Protein AF-A0A955WNF6-F1 (afdb_monomer_lite)

Sequence (61 aa):
MDALEFTGLTERLAKRRALNYWYVHRDALGLSLNEFFGCCRVREAGGRTQILFYRQPRRAA

Structure (mmCIF, N/CA/C/O backbone):
data_AF-A0A955WNF6-F1
#
_entry.id   AF-A0A955WNF6-F1
#
loop_
_atom_site.group_PDB
_atom_site.id
_atom_site.type_symbol
_atom_site.label_atom_id
_atom_site.label_alt_id
_atom_site.label_comp_id
_atom_site.label_asym_id
_atom_site.label_entity_id
_atom_site.label_seq_id
_atom_site.pdbx_PDB_ins_code
_atom_site.Cartn_x
_atom_site.Cartn_y
_atom_site.Cartn_z
_atom_site.occupancy
_atom_site.B_iso_or_equiv
_atom_site.auth_seq_id
_atom_site.auth_comp_id
_atom_site.auth_asym_id
_atom_site.auth_atom_id
_atom_site.pdbx_PDB_model_num
ATOM 1 N N . MET A 1 1 ? -4.285 -16.881 -5.387 1.00 49.62 1 MET A N 1
ATOM 2 C CA . MET A 1 1 ? -4.043 -15.470 -5.757 1.00 49.62 1 MET A CA 1
ATOM 3 C C . MET A 1 1 ? -3.369 -14.823 -4.565 1.00 49.62 1 MET A C 1
ATOM 5 O O . MET A 1 1 ? -4.050 -14.561 -3.584 1.00 49.62 1 MET A O 1
ATOM 9 N N . ASP A 1 2 ? -2.051 -14.647 -4.611 1.00 64.44 2 ASP A N 1
ATOM 10 C CA . ASP A 1 2 ? -1.305 -14.023 -3.515 1.00 64.44 2 ASP A CA 1
ATOM 11 C C . ASP A 1 2 ? -1.522 -12.506 -3.551 1.00 64.44 2 ASP A C 1
ATOM 13 O O . ASP A 1 2 ? -0.945 -11.797 -4.377 1.00 64.44 2 ASP A O 1
ATOM 17 N N . ALA A 1 3 ? -2.430 -12.013 -2.709 1.00 79.88 3 ALA A N 1
ATOM 18 C CA . ALA A 1 3 ? -2.641 -10.583 -2.513 1.00 79.88 3 ALA A CA 1
ATOM 19 C C . ALA A 1 3 ? -1.630 -10.052 -1.491 1.00 79.88 3 ALA A C 1
ATOM 21 O O . ALA A 1 3 ? -1.419 -10.662 -0.443 1.00 79.88 3 ALA A O 1
ATOM 22 N N . LEU A 1 4 ? -1.016 -8.905 -1.781 1.00 89.19 4 LEU A N 1
ATOM 23 C CA . LEU A 1 4 ? -0.102 -8.255 -0.849 1.00 89.19 4 LEU A CA 1
ATOM 24 C C . LEU A 1 4 ? -0.863 -7.437 0.202 1.00 89.19 4 LEU A C 1
ATOM 26 O O . LEU A 1 4 ? -1.627 -6.528 -0.119 1.00 89.19 4 LEU A O 1
ATOM 30 N N . GLU A 1 5 ? -0.592 -7.824 1.447 1.00 92.44 5 GLU A N 1
ATOM 31 C CA . GLU A 1 5 ? -0.983 -7.279 2.750 1.00 92.44 5 GLU A CA 1
ATOM 32 C C . GLU A 1 5 ? -0.432 -5.895 3.151 1.00 92.44 5 GLU A C 1
ATOM 34 O O . GLU A 1 5 ? 0.673 -5.884 3.695 1.00 92.44 5 GLU A O 1
ATOM 39 N N . PHE A 1 6 ? -1.128 -4.756 3.026 1.00 92.94 6 PHE A N 1
ATOM 40 C CA . PHE A 1 6 ? -0.678 -3.504 3.675 1.00 92.94 6 PHE A CA 1
ATOM 41 C C . PHE A 1 6 ? -1.617 -3.036 4.788 1.00 92.94 6 PHE A C 1
ATOM 43 O O . PHE A 1 6 ? -2.603 -2.344 4.546 1.00 92.94 6 PHE A O 1
ATOM 50 N N . THR A 1 7 ? -1.260 -3.334 6.035 1.00 92.12 7 THR A N 1
ATOM 51 C CA . THR A 1 7 ? -2.097 -3.007 7.203 1.00 92.12 7 THR A CA 1
ATOM 52 C C . THR A 1 7 ? -1.568 -1.802 7.971 1.00 92.12 7 THR A C 1
ATOM 54 O O . THR A 1 7 ? -0.360 -1.656 8.160 1.00 92.12 7 THR A O 1
ATOM 57 N N . GLY A 1 8 ? -2.461 -0.939 8.447 1.00 90.38 8 GLY A N 1
ATOM 58 C CA . GLY A 1 8 ? -2.157 0.213 9.290 1.00 90.38 8 GLY A CA 1
ATOM 59 C C . GLY A 1 8 ? -3.270 0.486 10.302 1.00 90.38 8 GLY A C 1
ATOM 60 O O . GLY A 1 8 ? -4.426 0.146 10.078 1.00 90.38 8 GLY A O 1
ATOM 61 N N . LEU A 1 9 ? -2.919 1.119 11.424 1.00 90.44 9 LEU A N 1
ATOM 62 C CA . LEU A 1 9 ? -3.898 1.592 12.417 1.00 90.44 9 LEU A CA 1
ATOM 63 C C . LEU A 1 9 ? -4.831 2.667 11.848 1.00 90.44 9 LEU A C 1
ATOM 65 O O . LEU A 1 9 ? -5.934 2.857 12.335 1.00 90.44 9 LEU A O 1
ATOM 69 N N . THR A 1 10 ? -4.370 3.374 10.820 1.00 90.19 10 THR A N 1
ATOM 70 C CA . THR A 1 10 ? -5.147 4.357 10.074 1.00 90.19 10 THR A CA 1
ATOM 71 C C . THR A 1 10 ? -4.967 4.116 8.586 1.00 90.19 10 THR A C 1
ATOM 73 O O . THR A 1 10 ? -3.933 3.590 8.150 1.00 90.19 10 THR A O 1
ATOM 76 N N . GLU A 1 11 ? -5.926 4.586 7.791 1.00 89.69 11 GLU A N 1
ATOM 77 C CA . GLU A 1 11 ? -5.843 4.545 6.332 1.00 89.69 11 GLU A CA 1
ATOM 78 C C . GLU A 1 11 ? -4.560 5.212 5.825 1.00 89.69 11 GLU A C 1
ATOM 80 O O . GLU A 1 11 ? -3.866 4.672 4.965 1.00 89.69 11 GLU A O 1
ATOM 85 N N . ARG A 1 12 ? -4.178 6.348 6.421 1.00 92.19 12 ARG A N 1
ATOM 86 C CA . ARG A 1 12 ? -2.945 7.064 6.075 1.00 92.19 12 ARG A CA 1
ATOM 87 C C . ARG A 1 12 ? -1.704 6.190 6.256 1.00 92.19 12 ARG A C 1
ATOM 89 O O . ARG A 1 12 ? -0.806 6.221 5.414 1.00 92.19 12 ARG A O 1
ATOM 96 N N . LEU A 1 13 ? -1.638 5.414 7.339 1.00 93.56 13 LEU A N 1
ATOM 97 C CA . LEU A 1 13 ? -0.503 4.531 7.600 1.00 93.56 13 LEU A CA 1
ATOM 98 C C . LEU A 1 13 ? -0.478 3.343 6.629 1.00 93.56 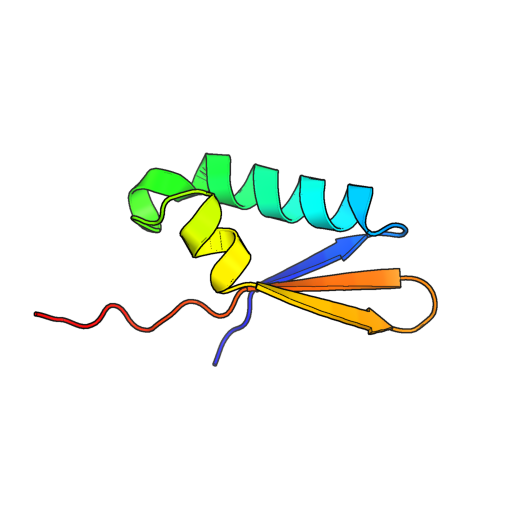13 LEU A C 1
ATOM 100 O O . LEU A 1 13 ? 0.592 3.004 6.123 1.00 93.56 13 LEU A O 1
ATOM 104 N N . ALA A 1 14 ? -1.641 2.755 6.336 1.00 94.06 14 ALA A N 1
ATOM 105 C CA . ALA A 1 14 ? -1.768 1.676 5.358 1.00 94.06 14 ALA A CA 1
ATOM 106 C C . ALA A 1 14 ? -1.363 2.151 3.949 1.00 94.06 14 ALA A C 1
ATOM 108 O O . ALA A 1 14 ? -0.521 1.526 3.302 1.00 94.06 14 ALA A O 1
ATOM 109 N N . LYS A 1 15 ? -1.850 3.328 3.523 1.00 93.31 15 LYS A N 1
ATOM 110 C CA . LYS A 1 15 ? -1.465 3.980 2.259 1.00 93.31 15 LYS A CA 1
ATOM 111 C C . LYS A 1 15 ? 0.031 4.260 2.192 1.00 93.31 15 LYS A C 1
ATOM 113 O O . LYS A 1 15 ? 0.638 4.000 1.161 1.00 93.31 15 LYS A O 1
ATOM 118 N N . ARG A 1 16 ? 0.653 4.731 3.281 1.00 95.38 16 ARG A N 1
ATOM 119 C CA . ARG A 1 16 ? 2.105 4.979 3.309 1.00 95.38 16 ARG A CA 1
ATOM 120 C C . ARG A 1 16 ? 2.918 3.695 3.125 1.00 95.38 16 ARG A C 1
ATOM 122 O O . ARG A 1 16 ? 3.933 3.721 2.439 1.00 95.38 16 ARG A O 1
ATOM 129 N N . ARG A 1 17 ? 2.475 2.573 3.699 1.00 94.81 17 ARG A N 1
ATOM 130 C CA . ARG A 1 17 ? 3.122 1.263 3.506 1.00 94.81 17 ARG A CA 1
ATOM 131 C C . ARG A 1 17 ? 2.988 0.772 2.065 1.00 94.81 17 ARG A C 1
ATOM 133 O O . ARG A 1 17 ? 3.994 0.395 1.473 1.00 94.81 17 ARG A O 1
ATOM 140 N N . ALA A 1 18 ? 1.785 0.856 1.496 1.00 94.12 18 ALA A N 1
ATOM 141 C CA . ALA A 1 18 ? 1.542 0.520 0.094 1.00 94.12 18 ALA A CA 1
ATOM 142 C C . ALA A 1 18 ? 2.375 1.402 -0.858 1.00 94.12 18 ALA A C 1
ATOM 144 O O . ALA A 1 18 ? 2.984 0.904 -1.800 1.00 94.12 18 ALA A O 1
ATOM 145 N N . LEU A 1 19 ? 2.471 2.703 -0.565 1.00 94.94 19 LEU A N 1
ATOM 146 C CA . LEU A 1 19 ? 3.272 3.660 -1.328 1.00 94.94 19 LEU A CA 1
ATOM 147 C C . LEU A 1 19 ? 4.770 3.334 -1.269 1.00 94.94 19 LEU A C 1
ATOM 149 O O . LEU A 1 19 ? 5.431 3.320 -2.303 1.00 94.94 19 LEU A O 1
ATOM 153 N N . ASN A 1 20 ? 5.305 3.039 -0.081 1.00 95.94 20 ASN A N 1
ATOM 154 C CA . ASN A 1 20 ? 6.706 2.641 0.076 1.00 95.94 20 ASN A CA 1
ATOM 155 C C . ASN A 1 20 ? 7.018 1.366 -0.712 1.00 95.94 20 ASN A C 1
ATOM 157 O O . ASN A 1 20 ? 8.045 1.301 -1.381 1.00 95.94 20 ASN A O 1
ATOM 161 N N . TYR A 1 21 ? 6.123 0.375 -0.667 1.00 93.62 21 TYR A N 1
ATOM 162 C CA . TYR A 1 21 ? 6.260 -0.836 -1.472 1.00 93.62 21 TYR A CA 1
ATOM 163 C C . TYR A 1 21 ? 6.310 -0.507 -2.968 1.00 93.62 21 TYR A C 1
ATOM 165 O O . TYR A 1 21 ? 7.218 -0.954 -3.666 1.00 93.62 21 TYR A O 1
ATOM 173 N N . TRP A 1 22 ? 5.384 0.322 -3.457 1.00 94.06 22 TRP A N 1
ATOM 174 C CA . TRP A 1 22 ? 5.388 0.737 -4.857 1.00 94.06 22 TRP A CA 1
ATOM 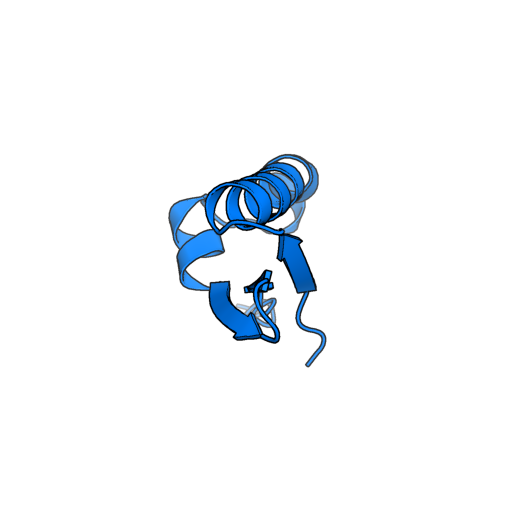175 C C . TRP A 1 22 ? 6.694 1.438 -5.244 1.00 94.06 22 TRP A C 1
ATOM 177 O O . TRP A 1 22 ? 7.280 1.078 -6.257 1.00 94.06 22 TRP A O 1
ATOM 187 N N . TYR A 1 23 ? 7.208 2.364 -4.428 1.00 94.56 23 TYR A N 1
ATOM 188 C CA . TYR A 1 23 ? 8.479 3.040 -4.719 1.00 94.56 23 TYR A CA 1
ATOM 189 C C . TYR A 1 23 ? 9.660 2.075 -4.835 1.00 94.56 23 TYR A C 1
ATOM 191 O O . TYR A 1 23 ? 10.498 2.257 -5.714 1.00 94.56 23 TYR A O 1
ATOM 199 N N . VAL A 1 24 ? 9.718 1.055 -3.977 1.00 94.88 24 VAL A N 1
ATOM 200 C CA . VAL A 1 24 ? 10.792 0.049 -3.988 1.00 94.88 24 VAL A CA 1
ATOM 201 C C . VAL A 1 24 ? 10.663 -0.907 -5.177 1.00 94.88 24 VAL A C 1
ATOM 203 O O . VAL A 1 24 ? 11.669 -1.352 -5.719 1.00 94.88 24 VAL A O 1
ATOM 206 N N . HIS A 1 25 ? 9.438 -1.220 -5.606 1.00 91.38 25 HIS A N 1
ATOM 207 C CA . HIS A 1 25 ? 9.175 -2.246 -6.620 1.00 91.38 25 HIS A CA 1
ATOM 208 C C . HIS A 1 25 ? 8.681 -1.701 -7.968 1.00 91.38 25 HIS A C 1
ATOM 210 O O . HIS A 1 25 ? 8.327 -2.495 -8.840 1.00 91.38 25 HIS A O 1
ATOM 216 N N . ARG A 1 26 ? 8.661 -0.379 -8.172 1.00 89.19 26 ARG A N 1
ATOM 217 C CA . ARG A 1 26 ? 8.080 0.287 -9.355 1.00 89.19 26 ARG A CA 1
ATOM 218 C C . ARG A 1 26 ? 8.551 -0.300 -10.685 1.00 89.19 26 ARG A C 1
ATOM 220 O O . ARG A 1 26 ? 7.721 -0.552 -11.554 1.00 89.19 26 ARG A O 1
ATOM 227 N N . ASP A 1 27 ? 9.843 -0.591 -10.816 1.00 89.00 27 ASP A N 1
ATOM 228 C CA . ASP A 1 27 ? 10.432 -1.087 -12.065 1.00 89.00 27 ASP A CA 1
ATOM 229 C C . ASP A 1 27 ? 10.026 -2.540 -12.349 1.00 89.00 27 ASP A C 1
ATOM 231 O O . ASP A 1 27 ? 9.802 -2.923 -13.495 1.00 89.00 27 ASP A O 1
ATOM 235 N N . ALA A 1 28 ? 9.856 -3.347 -11.297 1.00 88.62 28 ALA A N 1
ATOM 236 C CA . ALA A 1 28 ? 9.398 -4.731 -11.407 1.00 88.62 28 ALA A CA 1
ATOM 237 C C . ALA A 1 28 ? 7.878 -4.837 -11.609 1.00 88.62 28 ALA A C 1
ATOM 239 O O . ALA A 1 28 ? 7.398 -5.778 -12.246 1.00 88.62 28 ALA A O 1
ATOM 240 N N . LEU A 1 29 ? 7.121 -3.895 -11.040 1.00 87.25 29 LEU A N 1
ATOM 241 C CA . LEU A 1 29 ? 5.672 -3.808 -11.194 1.00 87.25 29 LEU A CA 1
ATOM 242 C C . LEU A 1 29 ? 5.298 -3.311 -12.593 1.00 87.25 29 LEU A C 1
ATOM 244 O O . LEU A 1 29 ? 4.340 -3.821 -13.165 1.00 87.25 29 LEU A O 1
ATOM 248 N N . GLY A 1 30 ? 6.044 -2.345 -13.141 1.00 89.12 30 GLY A N 1
ATOM 249 C CA . GLY A 1 30 ? 5.720 -1.713 -14.422 1.00 89.12 30 GLY A CA 1
ATOM 250 C C . GLY A 1 30 ? 4.395 -0.944 -14.394 1.00 89.12 30 GLY A C 1
ATOM 251 O O . GLY A 1 30 ? 3.775 -0.768 -15.435 1.00 89.12 30 GLY A O 1
ATOM 252 N N . LEU A 1 31 ? 3.950 -0.531 -13.203 1.00 89.38 31 LEU A N 1
ATOM 253 C CA . LEU A 1 31 ? 2.697 0.188 -12.975 1.00 89.38 31 LEU A CA 1
ATOM 254 C C . LEU A 1 31 ? 2.997 1.619 -12.542 1.00 89.38 31 LEU A C 1
ATOM 256 O O . LEU A 1 31 ? 3.831 1.846 -11.659 1.00 89.38 31 LEU A O 1
ATOM 260 N N . SER A 1 32 ? 2.256 2.580 -13.083 1.00 91.81 32 SER A N 1
ATOM 261 C CA . SER A 1 32 ? 2.177 3.918 -12.505 1.00 91.81 32 SER A CA 1
ATOM 262 C C . SER A 1 32 ? 1.550 3.874 -11.108 1.00 91.81 32 SER A C 1
ATOM 264 O O . SER A 1 32 ? 0.901 2.904 -10.707 1.00 91.81 32 SER A O 1
ATOM 266 N N . LEU A 1 33 ? 1.719 4.958 -10.351 1.00 91.12 33 LEU A N 1
ATOM 267 C CA . LEU A 1 33 ? 1.156 5.061 -9.007 1.00 91.12 33 LEU A CA 1
ATOM 268 C C . LEU A 1 33 ? -0.376 4.919 -9.007 1.00 91.12 33 LEU A C 1
ATOM 270 O O . LEU A 1 33 ? -0.939 4.247 -8.141 1.00 91.12 33 LEU A O 1
ATOM 274 N N . ASN A 1 34 ? -1.040 5.522 -9.998 1.00 92.25 34 ASN A N 1
ATOM 275 C CA . ASN A 1 34 ? -2.491 5.437 -10.155 1.00 92.25 34 ASN A CA 1
ATOM 276 C C . ASN A 1 34 ? -2.944 4.016 -10.499 1.00 92.25 34 ASN A C 1
ATOM 278 O O . ASN A 1 34 ? -3.923 3.546 -9.929 1.00 92.25 34 ASN A O 1
ATOM 282 N N . G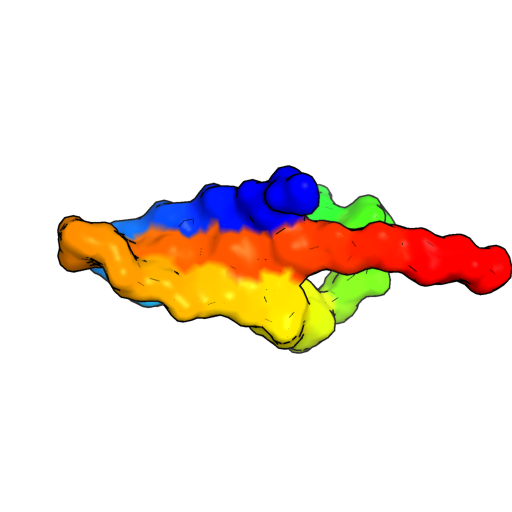LU A 1 35 ? -2.233 3.310 -11.379 1.00 91.00 35 GLU A N 1
ATOM 283 C CA . GLU A 1 35 ? -2.558 1.916 -11.713 1.00 91.00 35 GLU A CA 1
ATOM 284 C C . GLU A 1 35 ? -2.353 0.987 -10.516 1.00 91.00 35 GLU A C 1
ATOM 286 O O . GLU A 1 35 ? -3.195 0.131 -10.243 1.00 91.00 35 GLU A O 1
ATOM 291 N N . PHE A 1 36 ? -1.273 1.192 -9.757 1.00 92.38 36 PHE A N 1
ATOM 292 C CA . PHE A 1 36 ? -1.011 0.442 -8.534 1.00 92.38 36 PHE A CA 1
ATOM 293 C C . PHE A 1 36 ? -2.150 0.602 -7.525 1.00 92.38 36 PHE A C 1
ATOM 295 O O . PHE A 1 36 ? -2.718 -0.394 -7.078 1.00 92.38 36 PHE A O 1
ATOM 3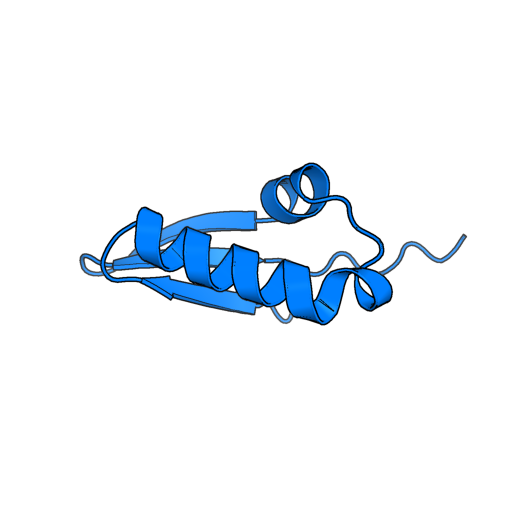02 N N . PHE A 1 37 ? -2.541 1.840 -7.206 1.00 91.12 37 PHE A N 1
ATOM 303 C CA . PHE A 1 37 ? -3.660 2.077 -6.293 1.00 91.12 37 PHE A CA 1
ATOM 304 C C . PHE A 1 37 ? -5.024 1.702 -6.892 1.00 91.12 37 PHE A C 1
ATOM 306 O O . PHE A 1 37 ? -5.918 1.332 -6.137 1.00 91.12 37 PHE A O 1
ATOM 313 N N . GLY A 1 38 ? -5.180 1.704 -8.218 1.00 90.81 38 GLY A N 1
ATOM 314 C CA . GLY A 1 38 ? -6.360 1.165 -8.902 1.00 90.81 38 GLY A CA 1
ATOM 315 C C . GLY A 1 38 ? -6.507 -0.356 -8.752 1.00 90.81 38 GLY A C 1
ATOM 316 O O . GLY A 1 38 ? -7.625 -0.868 -8.715 1.00 90.81 38 GLY A O 1
ATOM 317 N N . CYS A 1 39 ? -5.390 -1.075 -8.594 1.00 89.56 39 CYS A N 1
ATOM 318 C CA . CYS A 1 39 ? -5.355 -2.513 -8.299 1.00 89.56 39 CYS A CA 1
ATOM 319 C C . CYS A 1 39 ? -5.500 -2.834 -6.801 1.00 89.56 39 CYS A C 1
ATOM 321 O O . CYS A 1 39 ? -5.601 -4.005 -6.419 1.00 89.56 39 CYS A O 1
ATOM 323 N N . CYS A 1 40 ? -5.492 -1.814 -5.944 1.00 91.75 40 CYS A N 1
ATOM 324 C CA . CYS A 1 40 ? -5.624 -1.970 -4.506 1.00 91.75 40 CYS A CA 1
ATOM 325 C C . CYS A 1 40 ? -7.100 -2.001 -4.077 1.00 91.75 40 CYS A C 1
ATOM 327 O O . CYS A 1 40 ? -7.942 -1.256 -4.579 1.00 91.75 40 CYS A O 1
ATOM 329 N N . ARG A 1 41 ? -7.421 -2.830 -3.080 1.00 91.38 41 ARG A N 1
ATOM 330 C CA . ARG A 1 41 ? -8.712 -2.813 -2.378 1.00 91.38 41 ARG A CA 1
ATOM 331 C C . ARG A 1 41 ? -8.503 -2.432 -0.926 1.00 91.38 41 ARG A C 1
ATOM 333 O O . ARG A 1 41 ? -7.681 -3.037 -0.247 1.00 91.38 41 ARG A O 1
ATOM 340 N N . VAL A 1 42 ? -9.251 -1.441 -0.457 1.00 91.12 42 VAL A N 1
ATOM 341 C CA . VAL A 1 42 ? -9.244 -1.041 0.951 1.00 91.12 42 VAL A CA 1
ATOM 342 C C . VAL A 1 42 ? -10.278 -1.875 1.698 1.00 91.12 42 VAL A C 1
ATOM 344 O O . VAL A 1 42 ? -11.401 -2.045 1.225 1.00 91.12 42 VAL A O 1
ATOM 347 N N . ARG A 1 43 ? -9.893 -2.403 2.854 1.00 91.75 43 ARG A N 1
ATOM 348 C CA . ARG A 1 43 ? -10.764 -3.130 3.773 1.00 91.75 43 ARG A CA 1
ATOM 349 C C . ARG A 1 43 ? -10.527 -2.623 5.185 1.00 91.75 43 ARG A C 1
ATOM 351 O O . ARG A 1 43 ? -9.389 -2.391 5.578 1.00 91.75 43 ARG A O 1
ATOM 358 N N . GLU A 1 44 ? -11.590 -2.503 5.964 1.00 90.81 44 GLU A N 1
ATOM 359 C CA . GLU A 1 44 ? -11.489 -2.273 7.402 1.00 90.81 44 GLU A CA 1
ATOM 360 C C . GLU A 1 44 ? -11.735 -3.588 8.144 1.00 90.81 44 GLU A C 1
ATOM 362 O O . GLU A 1 44 ? -12.692 -4.311 7.860 1.00 90.81 44 GLU A O 1
ATOM 367 N N . ALA A 1 45 ? -10.837 -3.935 9.064 1.00 82.69 45 ALA A N 1
ATOM 368 C CA . ALA A 1 45 ? -10.926 -5.157 9.853 1.00 82.69 45 ALA A CA 1
ATOM 369 C C . ALA A 1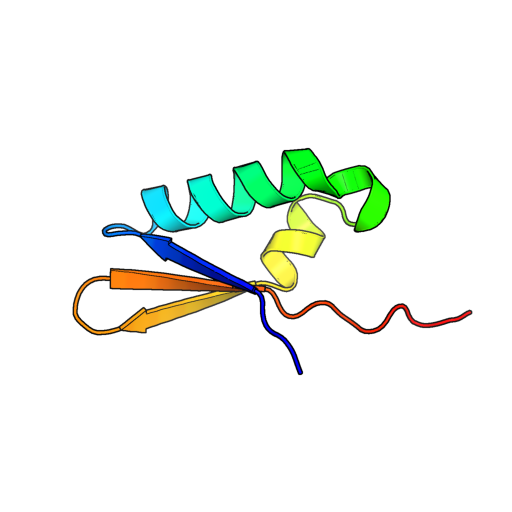 45 ? -10.426 -4.894 11.278 1.00 82.69 45 ALA A C 1
ATOM 371 O O . ALA A 1 45 ? -9.262 -4.553 11.485 1.00 82.69 45 ALA A O 1
ATOM 372 N N . GLY A 1 46 ? -11.315 -5.039 12.267 1.00 79.94 46 GLY A N 1
ATOM 373 C CA . GLY A 1 46 ? -10.958 -4.951 13.689 1.00 79.94 46 GLY A CA 1
ATOM 374 C C . GLY A 1 46 ? -10.314 -3.621 14.103 1.00 79.94 46 GLY A C 1
ATOM 375 O O . GLY A 1 46 ? -9.334 -3.626 14.843 1.00 79.94 46 GLY A O 1
ATOM 376 N N . GLY A 1 47 ? -10.808 -2.490 13.582 1.00 85.38 47 GLY A N 1
ATOM 377 C CA . GLY A 1 47 ? -10.263 -1.156 13.881 1.00 85.38 47 GLY A CA 1
ATOM 378 C C . GLY A 1 47 ? -8.940 -0.836 13.176 1.00 85.38 47 GLY A C 1
ATOM 379 O O . GLY A 1 47 ? -8.241 0.095 13.568 1.00 85.38 47 GLY A O 1
ATOM 380 N N . ARG A 1 48 ? -8.567 -1.616 12.156 1.00 89.06 48 ARG A N 1
ATOM 381 C CA . ARG A 1 48 ? -7.394 -1.379 11.308 1.00 89.06 48 ARG A CA 1
ATOM 382 C C . ARG A 1 48 ? -7.814 -1.252 9.854 1.00 89.06 48 ARG A C 1
ATOM 384 O O . ARG A 1 48 ? -8.743 -1.924 9.407 1.00 89.06 48 ARG A O 1
ATOM 391 N N . THR A 1 49 ? -7.070 -0.447 9.107 1.00 92.62 49 THR A N 1
ATOM 392 C CA . THR A 1 49 ? -7.206 -0.349 7.656 1.00 92.62 49 THR A CA 1
ATOM 393 C C . THR A 1 49 ? -6.205 -1.280 6.984 1.00 92.62 49 THR A C 1
ATOM 395 O O . THR A 1 49 ? -5.008 -1.234 7.272 1.00 92.62 49 THR A O 1
ATOM 398 N N . GLN A 1 50 ? -6.690 -2.104 6.067 1.00 93.00 50 GLN A N 1
ATOM 399 C CA . GLN A 1 50 ? -5.918 -3.002 5.219 1.00 93.00 50 GLN A CA 1
ATOM 400 C C . GLN A 1 50 ? -6.036 -2.531 3.770 1.00 93.00 50 GLN A C 1
ATOM 402 O O . GLN A 1 50 ? -7.120 -2.180 3.307 1.00 93.00 50 GLN A O 1
ATOM 407 N N . ILE A 1 51 ? -4.929 -2.531 3.040 1.00 92.94 51 ILE A N 1
ATOM 408 C CA . ILE A 1 51 ? -4.899 -2.319 1.597 1.00 92.94 51 ILE A CA 1
ATOM 409 C C . ILE A 1 51 ? -4.356 -3.595 0.973 1.00 92.94 51 ILE A C 1
ATOM 411 O O . ILE A 1 51 ? -3.232 -3.996 1.255 1.00 92.94 51 ILE A O 1
ATOM 415 N N . LEU A 1 52 ? -5.177 -4.226 0.144 1.00 92.25 52 LEU A N 1
ATOM 416 C CA . LEU A 1 52 ? -4.883 -5.480 -0.532 1.00 92.25 52 LEU A CA 1
ATOM 417 C C . LEU A 1 52 ? -4.492 -5.176 -1.973 1.00 92.25 52 LEU A C 1
ATOM 419 O O . LEU A 1 52 ? -5.335 -4.714 -2.743 1.00 92.25 52 LEU A O 1
ATOM 423 N N . PHE A 1 53 ? -3.243 -5.431 -2.346 1.00 90.56 53 PHE A N 1
ATOM 424 C CA . PHE A 1 53 ? -2.802 -5.320 -3.735 1.00 90.56 53 PHE A CA 1
ATOM 425 C C . PHE A 1 53 ? -2.858 -6.685 -4.416 1.00 90.56 53 PHE A C 1
ATOM 427 O O . PHE A 1 53 ? -2.121 -7.605 -4.057 1.00 90.56 53 PHE A O 1
ATOM 434 N N . TYR A 1 54 ? -3.716 -6.813 -5.425 1.00 83.25 54 TYR A N 1
ATOM 435 C CA . TYR A 1 54 ? -3.793 -8.014 -6.246 1.00 83.25 54 TYR A CA 1
ATOM 436 C C . TYR A 1 54 ? -2.863 -7.829 -7.435 1.00 83.25 54 TYR A C 1
ATOM 438 O O . TYR A 1 54 ? -3.171 -7.074 -8.358 1.00 83.25 54 TYR A O 1
ATOM 446 N N . ARG A 1 55 ? -1.709 -8.504 -7.411 1.00 71.56 55 ARG A N 1
ATOM 447 C CA . ARG A 1 55 ? -0.802 -8.507 -8.558 1.00 71.56 55 ARG A CA 1
ATOM 448 C C . ARG A 1 55 ? -1.569 -9.078 -9.748 1.00 71.56 55 ARG A C 1
ATOM 450 O O . ARG A 1 55 ? -1.904 -10.262 -9.752 1.00 71.56 55 ARG A O 1
ATOM 457 N N . GLN A 1 56 ? -1.876 -8.242 -10.737 1.00 64.44 56 GLN A N 1
ATOM 458 C CA . GLN A 1 56 ? -2.454 -8.747 -11.973 1.00 64.44 56 GLN A CA 1
ATOM 459 C C . GLN A 1 56 ? -1.442 -9.710 -12.608 1.00 64.44 56 GLN A C 1
ATOM 461 O O . GLN A 1 56 ? -0.247 -9.387 -12.651 1.00 64.44 56 GLN A O 1
ATOM 466 N N . PRO A 1 57 ? -1.868 -10.899 -13.071 1.00 55.09 57 PRO A N 1
ATOM 467 C CA . PRO A 1 57 ? -1.002 -11.716 -13.900 1.00 55.09 57 PRO A CA 1
ATOM 468 C C . PRO A 1 57 ? -0.618 -10.854 -15.098 1.00 55.09 57 PRO A C 1
ATOM 470 O O . PRO A 1 57 ? -1.493 -10.306 -15.771 1.00 55.09 57 PRO A O 1
ATOM 473 N N . ARG A 1 58 ? 0.692 -10.674 -15.303 1.00 51.28 58 ARG A N 1
ATOM 474 C CA . ARG A 1 58 ? 1.244 -9.982 -16.468 1.00 51.28 58 ARG A CA 1
ATOM 475 C C . ARG A 1 58 ? 0.523 -10.575 -17.675 1.00 51.28 58 ARG A C 1
ATOM 477 O O . ARG A 1 58 ? 0.674 -11.768 -17.934 1.00 51.28 58 ARG A O 1
ATOM 484 N N . ARG A 1 59 ? -0.327 -9.793 -18.345 1.00 47.25 59 ARG A N 1
ATOM 485 C CA . ARG A 1 59 ? -0.934 -10.225 -19.601 1.00 47.25 59 ARG A CA 1
ATOM 486 C C . ARG A 1 59 ? 0.251 -10.323 -20.556 1.00 47.25 59 ARG A C 1
ATOM 488 O O . ARG A 1 59 ? 0.788 -9.298 -20.962 1.00 47.25 59 ARG A O 1
ATOM 495 N N . ALA A 1 60 ? 0.756 -11.540 -20.747 1.00 42.22 60 ALA A N 1
ATOM 496 C CA . ALA A 1 60 ? 1.748 -11.828 -21.764 1.00 42.22 60 ALA A CA 1
ATOM 497 C C . ALA A 1 60 ? 1.087 -11.450 -23.092 1.00 42.22 60 ALA A C 1
ATOM 499 O O . ALA A 1 60 ? 0.064 -12.035 -23.454 1.00 42.22 60 ALA A O 1
ATOM 500 N N . ALA A 1 61 ? 1.581 -10.370 -23.690 1.00 40.81 61 ALA A N 1
ATOM 501 C CA . ALA A 1 61 ? 1.305 -10.018 -25.071 1.00 40.81 61 ALA A CA 1
ATOM 502 C C . ALA A 1 61 ? 2.240 -10.831 -25.966 1.00 40.81 61 ALA A C 1
ATOM 504 O O . ALA A 1 61 ? 3.396 -11.053 -25.530 1.00 40.81 61 ALA A O 1
#

Secondary structure (DSSP, 8-state):
--EEEEEESSHHH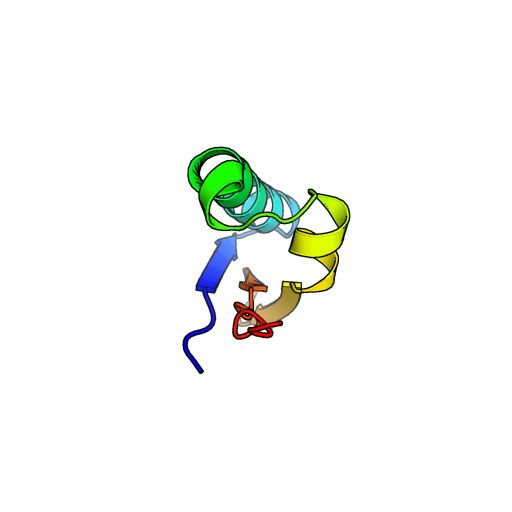HHHHHHHHHHHHHHHHT--HHHHHHTEEEEEETTEEEEEEE-------

pLDDT: mean 85.44, std 13.98, range [40.81, 95.94]

Radius of gyration: 11.83 Å; chains: 1; bounding box: 22×22×39 Å

Foldseek 3Di:
DDWDKQKDLDPVNSVVSLVVVCVVCVVVLVDDPVRQQVQWDWDDDPNMIIIIHDRDDPPDD